Protein AF-A0A6J4X6I5-F1 (afdb_monomer_lite)

Structure (mmCIF, N/CA/C/O backbone):
data_AF-A0A6J4X6I5-F1
#
_entry.id   AF-A0A6J4X6I5-F1
#
loop_
_atom_site.group_PDB
_atom_site.id
_atom_site.type_symbol
_atom_site.label_atom_id
_atom_site.label_alt_id
_atom_site.label_comp_id
_atom_site.label_asym_id
_atom_site.label_entity_id
_atom_site.label_seq_id
_atom_site.pdbx_PDB_ins_code
_atom_site.Cartn_x
_atom_site.Cartn_y
_atom_site.Cartn_z
_atom_site.occupancy
_atom_site.B_iso_or_equiv
_atom_site.auth_seq_id
_atom_site.auth_comp_id
_atom_site.auth_asym_id
_atom_site.auth_atom_id
_atom_site.pdbx_PDB_model_num
ATOM 1 N N . MET A 1 1 ? -20.364 14.196 23.540 1.00 65.25 1 MET A N 1
ATOM 2 C CA . MET A 1 1 ? -20.127 13.244 22.435 1.00 65.25 1 MET A CA 1
ATOM 3 C C . MET A 1 1 ? -19.494 12.019 23.053 1.00 65.25 1 MET A C 1
ATOM 5 O O . MET A 1 1 ? -18.552 12.186 23.815 1.00 65.25 1 MET A O 1
ATOM 9 N N . GLU A 1 2 ? -20.043 10.832 22.818 1.00 83.69 2 GLU A N 1
ATOM 10 C CA . GLU A 1 2 ? -19.439 9.597 23.324 1.00 83.69 2 GLU A CA 1
ATOM 11 C C . GLU A 1 2 ? -18.144 9.314 22.558 1.00 83.69 2 GLU A C 1
ATOM 13 O O . GLU A 1 2 ? -18.123 9.329 21.324 1.00 83.69 2 GLU A O 1
ATOM 18 N N . GLN A 1 3 ? -17.055 9.108 23.296 1.00 90.00 3 GLN A N 1
ATOM 19 C CA . GLN A 1 3 ? -15.775 8.722 22.715 1.00 90.00 3 GLN A CA 1
ATOM 20 C C . GLN A 1 3 ? -15.810 7.242 22.346 1.00 90.00 3 GLN A C 1
ATOM 22 O O . GLN A 1 3 ? -16.325 6.416 23.098 1.00 90.00 3 GLN A O 1
ATOM 27 N N . ILE A 1 4 ? -15.224 6.904 21.200 1.00 92.00 4 ILE A N 1
ATOM 28 C CA . ILE A 1 4 ? -15.136 5.523 20.720 1.00 92.00 4 ILE A CA 1
ATOM 29 C C . ILE A 1 4 ? -13.682 5.057 20.654 1.00 92.00 4 ILE A C 1
ATOM 31 O O . ILE A 1 4 ? -12.761 5.857 20.490 1.00 92.00 4 ILE A O 1
ATOM 35 N N . LEU A 1 5 ? -13.469 3.746 20.760 1.00 94.56 5 LEU A N 1
ATOM 36 C CA . LEU A 1 5 ? -12.141 3.137 20.714 1.00 94.56 5 LEU A CA 1
ATOM 37 C C . LEU A 1 5 ? -11.634 2.997 19.271 1.00 94.56 5 LEU A C 1
ATOM 39 O O . LEU A 1 5 ? -12.336 2.509 18.383 1.00 94.56 5 LEU A O 1
ATOM 43 N N . CYS A 1 6 ? -10.379 3.365 19.025 1.00 93.56 6 CYS A N 1
ATOM 44 C CA . CYS A 1 6 ? -9.716 3.094 17.755 1.00 93.56 6 CYS A CA 1
ATOM 45 C C . CYS A 1 6 ? -9.276 1.627 17.665 1.00 93.56 6 CYS A C 1
ATOM 47 O O . CYS A 1 6 ? -8.417 1.190 18.426 1.00 93.56 6 CYS A O 1
ATOM 49 N N . PHE A 1 7 ? -9.739 0.897 16.647 1.00 91.94 7 PHE A N 1
ATOM 50 C CA . PHE A 1 7 ? -9.352 -0.506 16.426 1.00 91.94 7 PHE A CA 1
ATOM 51 C C . PHE A 1 7 ? -7.860 -0.719 16.111 1.00 91.94 7 PHE A C 1
ATOM 53 O O . PHE A 1 7 ? -7.389 -1.853 16.127 1.00 91.94 7 PHE A O 1
ATOM 60 N N . TYR A 1 8 ? -7.121 0.343 15.776 1.00 89.31 8 TYR A N 1
ATOM 61 C CA . TYR A 1 8 ? -5.736 0.248 15.304 1.00 89.31 8 TYR A CA 1
ATOM 62 C C . TYR A 1 8 ? -4.705 0.642 16.357 1.00 89.31 8 TYR A C 1
ATOM 64 O O . TYR A 1 8 ? -3.659 0.007 16.432 1.00 89.31 8 TYR A O 1
ATOM 72 N N . CYS A 1 9 ? -4.970 1.689 17.141 1.00 91.50 9 CYS A N 1
ATOM 73 C CA . CYS A 1 9 ? -4.063 2.130 18.204 1.00 91.50 9 CYS A CA 1
ATOM 74 C C . CYS A 1 9 ? -4.608 1.903 19.614 1.00 91.50 9 CYS A C 1
ATOM 76 O O . CYS A 1 9 ? -3.844 2.041 20.556 1.00 91.50 9 CYS A O 1
ATOM 78 N N . GLY A 1 10 ? -5.892 1.570 19.770 1.00 91.88 10 GLY A N 1
ATOM 79 C CA . GLY A 1 10 ? -6.515 1.398 21.083 1.00 91.88 10 GLY A CA 1
ATOM 80 C C . GLY A 1 10 ? -6.814 2.704 21.822 1.00 91.88 10 GLY A C 1
ATOM 81 O O . GLY A 1 10 ? -7.321 2.655 22.931 1.00 91.88 10 GLY A O 1
ATOM 82 N N . ASP A 1 11 ? -6.545 3.868 21.230 1.00 93.12 11 ASP A N 1
ATOM 83 C CA . ASP A 1 11 ? -6.878 5.146 21.864 1.00 93.12 11 ASP A CA 1
ATOM 84 C C . ASP A 1 11 ? -8.361 5.485 21.690 1.00 93.12 11 ASP A C 1
ATOM 86 O O . ASP A 1 11 ? -8.955 5.200 20.641 1.00 93.12 11 ASP A O 1
ATOM 90 N N . LEU A 1 12 ? -8.929 6.168 22.682 1.00 94.69 12 LEU A N 1
ATOM 91 C CA . LEU A 1 12 ? -10.237 6.805 22.571 1.00 94.69 12 LEU A CA 1
ATOM 92 C C . LEU A 1 12 ? -10.163 8.033 21.652 1.00 94.69 12 LEU A C 1
ATOM 94 O O . LEU A 1 12 ? -9.160 8.751 21.622 1.00 94.69 12 LEU A O 1
ATOM 98 N N . PHE A 1 13 ? -11.214 8.267 20.869 1.00 93.81 13 PHE A N 1
ATOM 99 C CA . PHE A 1 13 ? -11.331 9.454 20.026 1.00 93.81 13 PHE A CA 1
ATOM 100 C C . PHE A 1 13 ? -12.783 9.894 19.839 1.00 93.81 13 PHE A C 1
ATOM 102 O O . PHE A 1 13 ? -13.704 9.078 19.877 1.00 93.81 13 PHE A O 1
ATOM 109 N N . ASP A 1 14 ? -12.969 11.186 19.563 1.00 93.00 14 ASP A N 1
ATOM 110 C CA . ASP A 1 14 ? -14.277 11.755 19.241 1.00 93.00 14 ASP A CA 1
ATOM 111 C C . ASP A 1 14 ? -14.673 11.438 17.787 1.00 93.00 14 ASP A C 1
ATOM 113 O O . ASP A 1 14 ? -13.999 11.891 16.843 1.00 93.00 14 ASP A O 1
ATOM 117 N N . PRO A 1 15 ? -15.757 10.675 17.556 1.00 90.81 15 PRO A N 1
ATOM 118 C CA . PRO A 1 15 ? -16.208 10.370 16.209 1.00 90.81 15 PRO A CA 1
ATOM 119 C C . PRO A 1 15 ? -16.842 11.600 15.548 1.00 90.81 15 PRO A C 1
ATOM 121 O O . PRO A 1 15 ? -17.660 12.305 16.130 1.00 90.81 15 PRO A O 1
ATOM 124 N N . SER A 1 16 ? -16.517 11.840 14.272 1.00 88.44 16 SER A N 1
ATOM 125 C CA . SER A 1 16 ? -17.258 12.819 13.457 1.00 88.44 16 SER A CA 1
ATOM 126 C C . SER A 1 16 ? -18.747 12.438 13.307 1.00 88.44 16 SER A C 1
ATOM 128 O O . SER A 1 16 ? -19.027 11.341 12.815 1.00 88.44 16 SER A O 1
ATOM 130 N N . PRO A 1 17 ? -19.698 13.356 13.577 1.00 87.00 17 PRO A N 1
ATOM 131 C CA . PRO A 1 17 ? -21.133 13.111 13.383 1.00 87.00 17 PRO A CA 1
ATOM 132 C C . PRO A 1 17 ? -21.524 12.750 11.941 1.00 87.00 17 PRO A C 1
ATOM 134 O O . PRO A 1 17 ? -22.533 12.088 11.711 1.00 87.00 17 PRO A O 1
ATOM 137 N N . ARG A 1 18 ? -20.713 13.158 10.953 1.00 88.50 18 ARG A N 1
ATOM 138 C CA . ARG A 1 18 ? -20.958 12.896 9.524 1.00 88.50 18 ARG A CA 1
ATOM 139 C C . ARG A 1 18 ? -20.662 11.452 9.114 1.00 88.50 18 ARG A C 1
ATOM 141 O O . ARG A 1 18 ? -21.131 11.005 8.073 1.00 88.50 18 ARG A O 1
ATOM 148 N N . HIS A 1 19 ? -19.881 10.718 9.904 1.00 84.19 19 HIS A N 1
ATOM 149 C CA . HIS A 1 19 ? -19.421 9.375 9.552 1.00 84.19 19 HIS A CA 1
ATOM 150 C C . HIS A 1 19 ? -19.692 8.403 10.701 1.00 84.19 19 HIS A C 1
ATOM 152 O O . HIS A 1 19 ? -18.802 8.091 11.488 1.00 84.19 19 HIS A O 1
ATOM 158 N N . LYS A 1 20 ? -20.926 7.899 10.778 1.00 82.69 20 LYS A N 1
ATOM 159 C CA . LYS A 1 20 ? -21.416 7.089 11.909 1.00 82.69 20 LYS A CA 1
ATOM 160 C C . LYS A 1 20 ? -20.616 5.796 12.166 1.00 82.69 20 LYS A C 1
ATOM 162 O O . LYS A 1 20 ? -20.526 5.362 13.302 1.00 82.69 20 LYS A O 1
ATOM 167 N N . ASN A 1 21 ? -19.951 5.241 11.147 1.00 85.75 21 ASN A N 1
ATOM 168 C CA . ASN A 1 21 ? -19.227 3.960 11.227 1.00 85.75 21 ASN A CA 1
ATOM 169 C C . ASN A 1 21 ? -17.693 4.137 11.285 1.00 85.75 21 ASN A C 1
ATOM 171 O O . ASN A 1 21 ? -16.936 3.469 10.572 1.00 85.75 21 ASN A O 1
ATOM 175 N N . GLN A 1 22 ? -17.203 5.098 12.074 1.00 89.19 22 GLN A N 1
ATOM 176 C CA . GLN A 1 22 ? -15.762 5.308 12.249 1.00 89.19 22 GLN A CA 1
ATOM 177 C C . GLN A 1 22 ? -15.137 4.207 13.110 1.00 89.19 22 GLN A C 1
ATOM 179 O O . GLN A 1 22 ? -15.544 3.978 14.236 1.00 89.19 22 GLN A O 1
ATOM 184 N N . THR A 1 23 ? -14.095 3.562 12.586 1.00 90.56 23 THR A N 1
ATOM 185 C CA . THR A 1 23 ? -13.345 2.491 13.271 1.00 90.56 23 THR A CA 1
ATOM 186 C C . THR A 1 23 ? -11.884 2.856 13.548 1.00 90.56 23 THR A C 1
ATOM 188 O O . THR A 1 23 ? -11.156 2.114 14.203 1.00 90.56 23 THR A O 1
ATOM 191 N N . ALA A 1 24 ? -11.422 3.994 13.029 1.00 92.31 24 ALA A N 1
ATOM 192 C CA . ALA A 1 24 ? -10.048 4.458 13.161 1.00 92.31 24 ALA A CA 1
ATOM 193 C C . ALA A 1 24 ? -10.033 5.939 13.527 1.00 92.31 24 ALA A C 1
ATOM 195 O O . ALA A 1 24 ? -10.728 6.733 12.889 1.00 92.31 24 ALA A O 1
ATOM 196 N N . CYS A 1 25 ? -9.185 6.308 14.484 1.00 92.75 25 CYS A N 1
ATOM 197 C CA . CYS A 1 25 ? -8.928 7.701 14.823 1.00 92.75 25 CYS A CA 1
ATOM 198 C C . CYS A 1 25 ? -8.199 8.427 13.677 1.00 92.75 25 CYS A C 1
ATOM 200 O O . CYS A 1 25 ? -7.682 7.811 12.741 1.00 92.75 25 CYS A O 1
ATOM 202 N N . LYS A 1 26 ? -8.100 9.757 13.753 1.00 91.81 26 LYS A N 1
ATOM 203 C CA . LYS A 1 26 ? -7.505 10.603 12.698 1.00 91.81 26 LYS A CA 1
ATOM 204 C C . LYS A 1 26 ? -5.985 10.430 12.521 1.00 91.81 26 LYS A C 1
ATOM 206 O O . LYS A 1 26 ? -5.422 10.992 11.585 1.00 91.81 26 LYS A O 1
ATOM 211 N N . LYS A 1 27 ? -5.308 9.652 13.379 1.00 92.44 27 LYS A N 1
ATOM 212 C CA . LYS A 1 27 ? -3.862 9.397 13.271 1.00 92.44 27 LYS A CA 1
ATOM 213 C C . LYS A 1 27 ? -3.534 8.759 11.917 1.00 92.44 27 LYS A C 1
ATOM 215 O O . LYS A 1 27 ? -4.147 7.770 11.511 1.00 92.44 27 LYS A O 1
ATOM 220 N N . LEU A 1 28 ? -2.514 9.289 11.239 1.00 90.88 28 LEU A N 1
ATOM 221 C CA . LEU A 1 28 ? -2.121 8.850 9.894 1.00 90.88 28 LEU A CA 1
ATOM 222 C C . LEU A 1 28 ? -1.773 7.354 9.837 1.00 90.88 28 LEU A C 1
ATOM 224 O O . LEU A 1 28 ? -2.104 6.680 8.863 1.00 90.88 28 LEU A O 1
ATOM 228 N N . SER A 1 29 ? -1.138 6.821 10.883 1.00 89.19 29 SER A N 1
ATOM 229 C CA . SER A 1 29 ? -0.842 5.390 11.010 1.00 89.19 29 SER A CA 1
ATOM 230 C C . SER A 1 29 ? -2.115 4.537 11.005 1.00 89.19 29 SER A C 1
ATOM 232 O O . SER A 1 29 ? -2.192 3.568 10.253 1.00 89.19 29 SER A O 1
ATOM 234 N N . CYS A 1 30 ? -3.136 4.938 11.764 1.00 90.25 30 CYS A N 1
ATOM 235 C CA . CYS A 1 30 ? -4.411 4.228 11.885 1.00 90.25 30 CYS A CA 1
ATOM 236 C C . CYS A 1 30 ? -5.231 4.305 10.594 1.00 90.25 30 CYS A C 1
ATOM 238 O O . CYS A 1 30 ? -5.797 3.309 10.153 1.00 90.25 30 CYS A O 1
ATOM 240 N N . GLN A 1 31 ? -5.237 5.459 9.925 1.00 89.81 31 GLN A N 1
ATOM 241 C CA . GLN A 1 31 ? -5.910 5.605 8.630 1.00 89.81 31 GLN A CA 1
ATOM 242 C C . GLN A 1 31 ? -5.224 4.786 7.528 1.00 89.81 31 GLN A C 1
ATOM 244 O O . GLN A 1 31 ? -5.893 4.117 6.738 1.00 89.81 31 GLN A O 1
ATOM 249 N N . ARG A 1 32 ? -3.883 4.763 7.498 1.00 87.75 32 ARG A N 1
ATOM 250 C CA . ARG A 1 32 ? -3.117 3.889 6.591 1.00 87.75 32 ARG A CA 1
ATOM 251 C C . ARG A 1 32 ? -3.407 2.416 6.858 1.00 87.75 32 ARG A C 1
ATOM 253 O O . ARG A 1 32 ? -3.620 1.662 5.913 1.00 87.75 32 ARG A O 1
ATOM 260 N N . ALA A 1 33 ? -3.460 2.030 8.129 1.00 87.38 33 ALA A N 1
ATOM 261 C CA . ALA A 1 33 ? -3.793 0.679 8.550 1.00 87.38 33 ALA A CA 1
ATOM 262 C C . ALA A 1 33 ? -5.200 0.266 8.098 1.00 87.38 33 ALA A C 1
ATOM 264 O O . ALA A 1 33 ? -5.367 -0.802 7.508 1.00 87.38 33 ALA A O 1
ATOM 265 N N . LYS A 1 34 ? -6.184 1.154 8.282 1.00 89.94 34 LYS A N 1
ATOM 266 C CA . LYS A 1 34 ? -7.562 0.958 7.824 1.00 89.94 34 LYS A CA 1
ATOM 267 C C . LYS A 1 34 ? -7.656 0.769 6.319 1.00 89.94 34 LYS A C 1
ATOM 269 O O . LYS A 1 34 ? -8.303 -0.171 5.858 1.00 89.94 34 LYS A O 1
ATOM 274 N N . LYS A 1 35 ? -6.990 1.632 5.549 1.00 87.06 35 LYS A N 1
ATOM 275 C CA . LYS A 1 35 ? -6.965 1.531 4.085 1.00 87.06 35 LYS A CA 1
ATOM 276 C C . LYS A 1 35 ? -6.302 0.232 3.617 1.00 87.06 35 LYS A C 1
ATOM 278 O O . LYS A 1 35 ? -6.819 -0.416 2.715 1.00 87.06 35 LYS A O 1
ATOM 283 N N . ALA A 1 36 ? -5.202 -0.175 4.253 1.00 85.06 36 ALA A N 1
ATOM 284 C CA . ALA A 1 36 ? -4.522 -1.430 3.934 1.00 85.06 36 ALA A CA 1
ATOM 285 C C . ALA A 1 36 ? -5.393 -2.659 4.254 1.00 85.06 36 ALA A C 1
ATOM 287 O O . ALA A 1 36 ? -5.460 -3.586 3.451 1.00 85.06 36 ALA A O 1
ATOM 288 N N . ALA A 1 37 ? -6.090 -2.659 5.396 1.00 86.69 37 ALA A N 1
ATOM 289 C CA . ALA A 1 37 ? -7.000 -3.739 5.776 1.00 86.69 37 ALA A CA 1
ATOM 290 C C . ALA A 1 37 ? -8.162 -3.888 4.788 1.00 86.69 37 ALA A C 1
ATOM 292 O O . ALA A 1 37 ? -8.439 -4.995 4.332 1.00 86.69 37 ALA A O 1
ATOM 293 N N . TRP A 1 38 ? -8.779 -2.771 4.403 1.00 90.25 38 TRP A N 1
ATOM 294 C CA . TRP A 1 38 ? -9.816 -2.757 3.374 1.00 90.25 38 TRP A CA 1
ATOM 295 C C . TRP A 1 38 ? -9.333 -3.307 2.041 1.00 90.25 38 TRP A C 1
ATOM 297 O O . TRP A 1 38 ? -9.990 -4.148 1.438 1.00 90.25 38 TRP A O 1
ATOM 307 N N . GLN A 1 39 ? -8.172 -2.836 1.587 1.00 85.75 39 GLN A N 1
ATOM 308 C CA . GLN A 1 39 ? -7.643 -3.226 0.293 1.00 85.75 39 GLN A CA 1
ATOM 309 C C . GLN A 1 39 ? -7.355 -4.728 0.245 1.00 85.75 39 GLN A C 1
ATOM 311 O O . GLN A 1 39 ? -7.739 -5.372 -0.725 1.00 85.75 39 GLN A O 1
ATOM 316 N N . ARG A 1 40 ? -6.776 -5.299 1.312 1.00 84.69 40 ARG A N 1
ATOM 317 C CA . ARG A 1 40 ? -6.607 -6.756 1.441 1.00 84.69 40 ARG A CA 1
ATOM 318 C C . ARG A 1 40 ? -7.929 -7.503 1.399 1.00 84.69 40 ARG A C 1
ATOM 320 O O . ARG A 1 40 ? -8.031 -8.536 0.748 1.00 84.69 40 ARG A O 1
ATOM 327 N N . HIS A 1 41 ? -8.935 -6.996 2.112 1.00 86.94 41 HIS A N 1
ATOM 328 C CA . HIS A 1 41 ? -10.259 -7.599 2.100 1.00 86.94 41 HIS A CA 1
ATOM 329 C C . HIS A 1 41 ? -10.817 -7.624 0.676 1.00 86.94 41 HIS A C 1
ATOM 331 O O . HIS A 1 41 ? -11.147 -8.697 0.189 1.00 86.94 41 HIS A O 1
ATOM 337 N N . LYS A 1 42 ? -10.818 -6.483 -0.025 1.00 87.31 42 LYS A N 1
ATOM 338 C CA . LYS A 1 42 ? -11.315 -6.399 -1.404 1.00 87.31 42 LYS A CA 1
ATOM 339 C C . LYS A 1 42 ? -10.516 -7.265 -2.370 1.00 87.31 42 LYS A C 1
ATOM 341 O O . LYS A 1 42 ? -11.117 -7.927 -3.197 1.00 87.31 42 LYS A O 1
ATOM 346 N N . LEU A 1 43 ? -9.192 -7.334 -2.251 1.00 85.62 43 LEU A N 1
ATOM 347 C CA . LEU A 1 43 ? -8.396 -8.220 -3.106 1.00 85.62 43 LEU A CA 1
ATOM 348 C C . LEU A 1 43 ? -8.695 -9.704 -2.874 1.00 85.62 43 LEU A C 1
ATOM 350 O O . LEU A 1 43 ? -8.603 -10.489 -3.814 1.00 85.62 43 LEU A O 1
ATOM 354 N N . LYS A 1 44 ? -9.085 -10.083 -1.652 1.00 86.19 44 LYS A N 1
ATOM 355 C CA . LYS A 1 44 ? -9.474 -11.456 -1.317 1.00 86.19 44 LYS A CA 1
ATOM 356 C C . LYS A 1 44 ? -10.909 -11.794 -1.732 1.00 86.19 44 LYS A C 1
ATOM 358 O O . LYS A 1 44 ? -11.154 -12.924 -2.138 1.00 86.19 44 LYS A O 1
ATOM 363 N N . THR A 1 45 ? -11.851 -10.868 -1.569 1.00 89.00 45 THR A N 1
ATOM 364 C CA . THR A 1 45 ? -13.290 -11.148 -1.724 1.00 89.00 45 THR A CA 1
ATOM 365 C C . THR A 1 45 ? -13.868 -10.721 -3.066 1.00 89.00 45 THR A C 1
ATOM 367 O O . THR A 1 45 ? -14.903 -11.243 -3.466 1.00 89.00 45 THR A O 1
ATOM 370 N N . ASP A 1 46 ? -13.213 -9.803 -3.775 1.00 93.00 46 ASP A N 1
ATOM 371 C CA . ASP A 1 46 ? -13.705 -9.210 -5.015 1.00 93.00 46 ASP A CA 1
ATOM 372 C C . ASP A 1 46 ? -12.752 -9.547 -6.182 1.00 93.00 46 ASP A C 1
ATOM 374 O O . ASP A 1 46 ? -11.746 -8.857 -6.403 1.00 93.00 46 ASP A O 1
ATOM 378 N N . PRO A 1 47 ? -13.032 -10.627 -6.941 1.00 92.00 47 PRO A N 1
ATOM 379 C CA . PRO A 1 47 ? -12.160 -11.066 -8.029 1.00 92.00 47 PRO A CA 1
ATOM 380 C C . PRO A 1 47 ? -12.099 -10.055 -9.183 1.00 92.00 47 PRO A C 1
ATOM 382 O O . PRO A 1 47 ? -11.069 -9.956 -9.853 1.00 92.00 47 PRO A O 1
ATOM 385 N N . ILE A 1 48 ? -13.160 -9.266 -9.392 1.00 95.62 48 ILE A N 1
ATOM 386 C CA . ILE A 1 48 ? -13.196 -8.212 -10.415 1.00 95.62 48 ILE A CA 1
ATOM 387 C C . ILE A 1 48 ? -12.239 -7.086 -10.016 1.00 95.62 48 ILE A C 1
ATOM 389 O O . ILE A 1 48 ? -11.418 -6.649 -10.826 1.00 95.62 48 ILE A O 1
ATOM 393 N N . TYR A 1 49 ? -12.282 -6.652 -8.754 1.00 90.31 49 TYR A N 1
ATOM 394 C CA . TYR A 1 49 ? -11.347 -5.660 -8.226 1.00 90.31 49 TYR A CA 1
ATOM 395 C C . TYR A 1 49 ? -9.888 -6.123 -8.356 1.00 90.31 49 TYR A C 1
ATOM 397 O O . TYR A 1 49 ? -9.033 -5.358 -8.815 1.00 90.31 49 TYR A O 1
ATOM 405 N N . ALA A 1 50 ? -9.602 -7.383 -8.016 1.00 87.88 50 ALA A N 1
ATOM 406 C CA . ALA A 1 50 ? -8.268 -7.961 -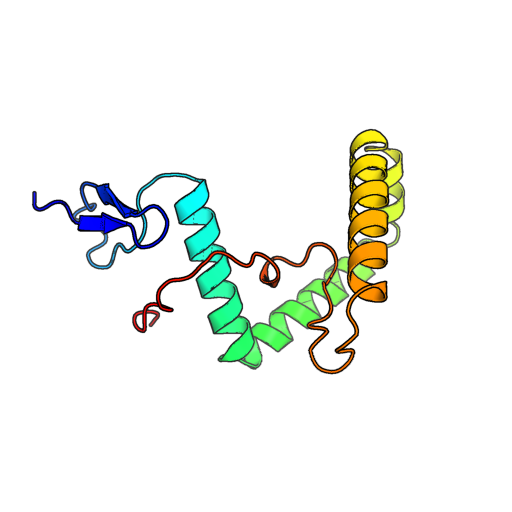8.155 1.00 87.88 50 ALA A CA 1
ATOM 407 C C . ALA A 1 50 ? -7.787 -8.001 -9.617 1.00 87.88 50 ALA A C 1
ATOM 409 O O . ALA A 1 50 ? -6.654 -7.597 -9.910 1.00 87.88 50 ALA A O 1
ATOM 410 N N . ALA A 1 51 ? -8.645 -8.428 -10.548 1.00 92.38 51 ALA A N 1
ATOM 411 C CA . ALA A 1 51 ? -8.329 -8.453 -11.975 1.00 92.38 51 ALA A CA 1
ATOM 412 C C . ALA A 1 51 ? -8.056 -7.042 -12.525 1.00 92.38 51 ALA A C 1
ATOM 414 O O . ALA A 1 51 ? -7.046 -6.830 -13.201 1.00 92.38 51 ALA A O 1
ATOM 415 N N . ASN A 1 52 ? -8.889 -6.063 -12.161 1.00 93.94 52 ASN A N 1
ATOM 416 C CA . ASN A 1 52 ? -8.734 -4.665 -12.569 1.00 93.94 52 ASN A CA 1
ATOM 417 C C . ASN A 1 52 ? -7.453 -4.030 -12.023 1.00 93.94 52 ASN A C 1
ATOM 419 O O . ASN A 1 52 ? -6.782 -3.264 -12.720 1.00 93.94 52 ASN A O 1
ATOM 423 N N . GLN A 1 53 ? -7.069 -4.355 -10.786 1.00 89.94 53 GLN A N 1
ATOM 424 C CA . GLN A 1 53 ? -5.809 -3.877 -10.226 1.00 89.94 53 GLN A CA 1
ATOM 425 C C . GLN A 1 53 ? -4.609 -4.453 -10.992 1.00 89.94 53 GLN A C 1
ATOM 427 O O . GLN A 1 53 ? -3.665 -3.721 -11.308 1.00 89.94 53 GLN A O 1
ATOM 432 N N . LYS A 1 54 ? -4.650 -5.748 -11.328 1.00 89.75 54 LYS A N 1
ATOM 433 C CA . LYS A 1 54 ? -3.596 -6.419 -12.097 1.00 89.75 54 LYS A CA 1
ATOM 434 C C . LYS A 1 54 ? -3.469 -5.847 -13.511 1.00 89.75 54 LYS A C 1
ATOM 436 O O . LYS A 1 54 ? -2.352 -5.547 -13.933 1.00 89.75 54 LYS A O 1
ATOM 441 N N . SER A 1 55 ? -4.582 -5.665 -14.222 1.00 94.50 55 SER A N 1
ATOM 442 C CA . SER A 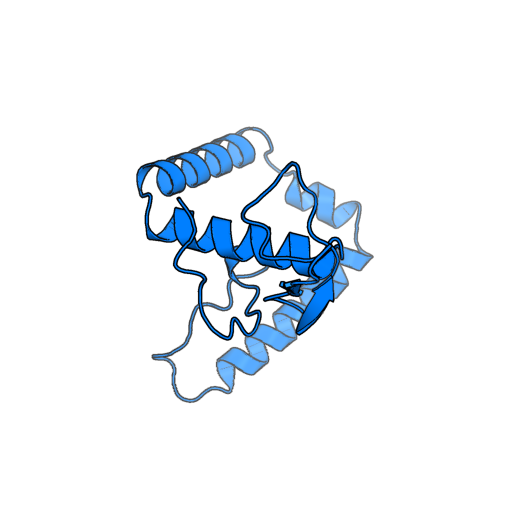1 55 ? -4.581 -5.113 -15.584 1.00 94.50 55 SER A CA 1
ATOM 443 C C . SER A 1 55 ? -4.060 -3.674 -15.601 1.00 94.50 55 SER A C 1
ATOM 445 O O . SER A 1 55 ? -3.184 -3.345 -16.400 1.00 94.50 55 SER A O 1
ATOM 447 N N . SER A 1 56 ? -4.492 -2.850 -14.644 1.00 91.38 56 SER A N 1
ATOM 448 C CA . SER A 1 56 ? -4.018 -1.471 -14.479 1.00 91.38 56 SER A CA 1
ATOM 449 C C . SER A 1 56 ? -2.512 -1.418 -14.202 1.00 91.38 56 SER A C 1
ATOM 451 O O . SER A 1 56 ? -1.790 -0.615 -14.793 1.00 91.38 56 SER A O 1
ATOM 453 N N . GLN A 1 57 ? -2.001 -2.315 -13.348 1.00 89.25 57 GLN A N 1
ATOM 454 C CA . GLN A 1 57 ? -0.564 -2.422 -13.090 1.00 89.25 57 GLN A CA 1
ATOM 455 C C . GLN A 1 57 ? 0.215 -2.815 -14.355 1.00 89.25 57 GLN A C 1
ATOM 457 O O . GLN A 1 57 ? 1.270 -2.240 -14.627 1.00 89.25 57 GLN A O 1
ATOM 462 N N . GLN A 1 58 ? -0.289 -3.772 -15.137 1.00 92.12 58 GLN A N 1
ATOM 463 C CA . GLN A 1 58 ? 0.341 -4.200 -16.389 1.00 92.12 58 GLN A CA 1
ATOM 464 C C . GLN A 1 58 ? 0.367 -3.079 -17.432 1.00 92.12 58 GLN A C 1
ATOM 466 O O . GLN A 1 58 ? 1.414 -2.830 -18.032 1.00 92.12 58 GLN A O 1
ATOM 471 N N . GLN A 1 59 ? -0.750 -2.370 -17.609 1.00 95.88 59 GLN A N 1
ATOM 472 C CA . GLN A 1 59 ? -0.837 -1.216 -18.505 1.00 95.88 59 GLN A CA 1
ATOM 473 C C . GLN A 1 59 ? 0.156 -0.129 -18.095 1.00 95.88 59 GLN A C 1
ATOM 475 O O . GLN A 1 59 ? 0.896 0.378 -18.937 1.00 95.88 59 GLN A O 1
ATOM 480 N N . TRP A 1 60 ? 0.248 0.168 -16.797 1.00 94.19 60 TRP A N 1
ATOM 481 C CA . TRP A 1 60 ? 1.198 1.153 -16.298 1.00 94.19 60 TRP A CA 1
ATOM 482 C C . TRP A 1 60 ? 2.651 0.736 -16.550 1.00 94.19 60 TRP A C 1
ATOM 484 O O . TRP A 1 60 ? 3.438 1.556 -17.014 1.00 94.19 60 TRP A O 1
ATOM 494 N N . ILE A 1 61 ? 3.012 -0.532 -16.312 1.00 93.00 61 ILE A N 1
ATOM 495 C CA . ILE A 1 61 ? 4.365 -1.046 -16.589 1.00 93.00 61 ILE A CA 1
ATOM 496 C C . ILE A 1 61 ? 4.692 -0.944 -18.082 1.00 93.00 61 ILE A C 1
ATOM 498 O O . ILE A 1 61 ? 5.792 -0.515 -18.427 1.00 93.00 61 ILE A O 1
ATOM 502 N N . LYS A 1 62 ? 3.741 -1.300 -18.957 1.00 94.25 62 LYS A N 1
ATOM 503 C CA . LYS A 1 62 ? 3.903 -1.204 -20.414 1.00 94.25 62 LYS A CA 1
ATOM 504 C C . LYS A 1 62 ? 4.115 0.245 -20.856 1.00 94.25 62 LYS A C 1
ATOM 506 O O . LYS A 1 62 ? 5.010 0.507 -21.650 1.00 94.25 62 LYS A O 1
ATOM 511 N N . ALA A 1 63 ? 3.331 1.176 -20.314 1.00 95.31 63 ALA A N 1
ATOM 512 C CA . ALA A 1 63 ? 3.430 2.599 -20.631 1.00 95.31 63 ALA A CA 1
ATOM 513 C C . ALA A 1 63 ? 4.683 3.270 -20.038 1.00 95.31 63 ALA A C 1
ATOM 515 O O . ALA A 1 63 ? 5.165 4.258 -20.578 1.00 95.31 63 ALA A O 1
ATOM 516 N N . ASN A 1 64 ? 5.230 2.738 -18.940 1.00 93.62 64 ASN A N 1
ATOM 517 C CA . ASN A 1 64 ? 6.338 3.341 -18.194 1.00 93.62 64 ASN A CA 1
ATOM 518 C C . ASN A 1 64 ? 7.583 2.441 -18.196 1.00 93.62 64 ASN A C 1
ATOM 52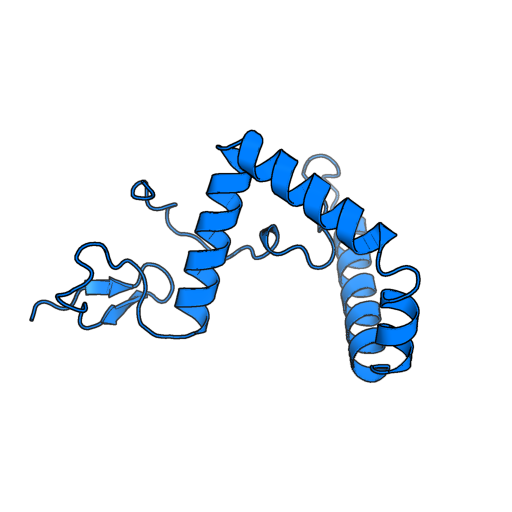0 O O . ASN A 1 64 ? 8.207 2.190 -17.154 1.00 93.62 64 ASN A O 1
ATOM 524 N N . ALA A 1 65 ? 7.959 1.942 -19.375 1.00 94.31 65 ALA A N 1
ATOM 525 C CA . ALA A 1 65 ? 9.145 1.112 -19.538 1.00 94.31 65 ALA A CA 1
ATOM 526 C C . ALA A 1 65 ? 10.403 1.821 -18.998 1.00 94.31 65 ALA A C 1
ATOM 528 O O . ALA A 1 65 ? 10.667 2.991 -19.263 1.00 94.31 65 ALA A O 1
ATOM 529 N N . GLY A 1 66 ? 11.191 1.113 -18.188 1.00 92.75 66 GLY A N 1
ATOM 530 C CA . GLY A 1 66 ? 12.423 1.658 -17.608 1.00 92.75 66 GLY A CA 1
ATOM 531 C C . GLY A 1 66 ? 12.237 2.617 -16.424 1.00 92.75 66 GLY A C 1
ATOM 532 O O . GLY A 1 66 ? 13.241 2.968 -15.794 1.00 92.75 66 GLY A O 1
ATOM 533 N N . TYR A 1 67 ? 11.001 2.965 -16.037 1.00 93.38 67 TYR A N 1
ATOM 534 C CA . TYR A 1 67 ? 10.724 3.865 -14.909 1.00 93.38 67 TYR A CA 1
ATOM 535 C C . TYR A 1 67 ? 11.489 3.472 -13.643 1.00 93.38 67 TYR A C 1
ATOM 537 O O . TYR A 1 67 ? 12.196 4.287 -13.058 1.00 93.38 67 TYR A O 1
ATOM 545 N N . TRP A 1 68 ? 11.433 2.198 -13.240 1.00 89.06 68 TRP A N 1
ATOM 546 C CA . TRP A 1 68 ? 12.092 1.744 -12.013 1.00 89.06 68 TRP A CA 1
ATOM 547 C C . TRP A 1 68 ? 13.618 1.862 -12.059 1.00 89.06 68 TRP A C 1
ATOM 549 O O . TRP A 1 68 ? 14.246 2.106 -11.027 1.00 89.06 68 TRP A O 1
ATOM 559 N N . LYS A 1 69 ? 14.227 1.709 -13.244 1.00 93.25 69 LYS A N 1
ATOM 560 C CA . LYS A 1 69 ? 15.673 1.900 -13.433 1.00 93.25 69 LYS A CA 1
ATOM 561 C C . LYS A 1 69 ? 16.030 3.370 -13.216 1.00 93.25 69 LYS A C 1
ATOM 563 O O . LYS A 1 69 ? 16.942 3.666 -12.446 1.00 93.25 69 LYS A O 1
ATOM 568 N N . GLN A 1 70 ? 15.265 4.277 -13.822 1.00 95.19 70 GLN A N 1
ATOM 569 C CA . GLN A 1 70 ? 15.451 5.719 -13.656 1.00 95.19 70 GLN A CA 1
ATOM 570 C C . GLN A 1 70 ? 15.180 6.169 -12.215 1.00 95.19 70 GLN A C 1
ATOM 572 O O . GLN A 1 70 ? 15.975 6.912 -11.644 1.00 95.19 70 GLN A O 1
ATOM 577 N N . TYR A 1 71 ? 14.111 5.670 -11.594 1.00 94.56 71 TYR A N 1
ATOM 578 C CA . TYR A 1 71 ? 13.759 5.956 -10.206 1.00 94.56 71 TYR A CA 1
ATOM 579 C C . TYR A 1 71 ? 14.898 5.597 -9.248 1.00 94.56 71 TYR A C 1
ATOM 581 O O . TYR A 1 71 ? 15.279 6.420 -8.418 1.00 94.56 71 TYR A O 1
ATOM 589 N N . ARG A 1 72 ? 15.484 4.397 -9.391 1.00 95.31 72 ARG A N 1
ATOM 590 C CA . ARG A 1 72 ? 16.624 3.962 -8.569 1.00 95.31 72 ARG A CA 1
ATOM 591 C C . ARG A 1 72 ? 17.873 4.807 -8.806 1.00 95.31 72 ARG A C 1
ATOM 593 O O . ARG A 1 72 ? 18.547 5.127 -7.835 1.00 95.31 72 ARG A O 1
ATOM 600 N N . LYS A 1 73 ? 18.153 5.207 -10.055 1.00 95.38 73 LYS A N 1
ATOM 601 C CA . LYS A 1 73 ? 19.266 6.123 -10.371 1.00 95.38 73 LYS A CA 1
ATOM 602 C C . LYS A 1 73 ? 19.077 7.489 -9.700 1.00 95.38 73 LYS A C 1
ATOM 604 O O . LYS A 1 73 ? 20.033 8.032 -9.166 1.00 95.38 73 LYS A O 1
ATOM 609 N N . LYS A 1 74 ? 17.847 8.017 -9.694 1.00 96.31 74 LYS A N 1
ATOM 610 C CA . LYS A 1 74 ? 17.497 9.300 -9.055 1.00 96.31 74 LYS A CA 1
ATOM 611 C C . LYS A 1 74 ? 17.432 9.228 -7.522 1.00 96.31 74 LYS A C 1
ATOM 613 O O . LYS A 1 74 ? 17.557 10.253 -6.870 1.00 96.31 74 LYS A O 1
ATOM 618 N N . ASN A 1 75 ? 17.212 8.045 -6.942 1.00 94.81 75 ASN A N 1
ATOM 619 C CA . ASN A 1 75 ? 17.043 7.849 -5.496 1.00 94.81 75 ASN A CA 1
ATOM 620 C C . ASN A 1 75 ? 18.013 6.774 -4.955 1.00 94.81 75 ASN A C 1
ATOM 622 O O . ASN A 1 75 ? 17.551 5.740 -4.453 1.00 94.81 75 ASN A O 1
ATOM 626 N N . PRO A 1 76 ? 19.341 6.979 -5.051 1.00 95.12 76 PRO A N 1
ATOM 627 C CA . PRO A 1 76 ? 20.329 5.951 -4.713 1.00 95.12 76 PRO A CA 1
ATOM 628 C C . PRO A 1 76 ? 20.259 5.524 -3.240 1.00 95.12 76 PRO A C 1
ATOM 630 O O . PRO A 1 76 ? 20.296 4.332 -2.947 1.00 95.12 76 PRO A O 1
ATOM 633 N N . GLU A 1 77 ? 20.050 6.470 -2.325 1.00 94.62 77 GLU A N 1
ATOM 634 C CA . GLU A 1 77 ? 19.950 6.219 -0.882 1.00 94.62 77 GLU A CA 1
ATOM 635 C C . GLU A 1 77 ? 18.739 5.329 -0.530 1.00 94.62 77 GLU A C 1
ATOM 637 O O . GLU A 1 77 ? 18.857 4.340 0.198 1.00 94.62 77 GLU A O 1
ATOM 642 N N . LYS A 1 78 ? 17.568 5.600 -1.130 1.00 90.19 78 LYS A N 1
ATOM 643 C CA . LYS A 1 78 ? 16.373 4.749 -0.970 1.00 90.19 78 LYS A CA 1
ATOM 644 C C . LYS A 1 78 ? 16.575 3.366 -1.585 1.00 90.19 78 LYS A C 1
ATOM 64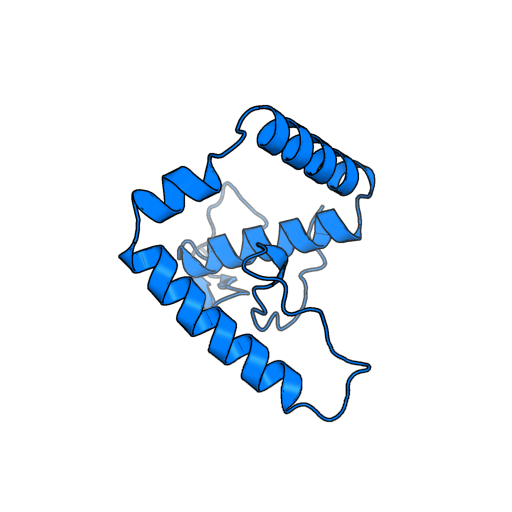6 O O . LYS A 1 78 ? 16.105 2.376 -1.022 1.00 90.19 78 LYS A O 1
ATOM 651 N N . ALA A 1 79 ? 17.235 3.297 -2.742 1.00 91.88 79 ALA A N 1
ATOM 652 C CA . ALA A 1 79 ? 17.533 2.031 -3.400 1.00 91.88 79 ALA A CA 1
ATOM 653 C C . ALA A 1 79 ? 18.454 1.163 -2.531 1.00 91.88 79 ALA A C 1
ATOM 655 O O . ALA A 1 79 ? 18.201 -0.033 -2.399 1.00 91.88 79 ALA A O 1
ATOM 656 N N . GLU A 1 80 ? 19.454 1.767 -1.886 1.00 93.06 80 GLU A N 1
ATOM 657 C CA . GLU A 1 80 ? 20.372 1.063 -0.993 1.00 93.06 80 GLU A CA 1
ATOM 658 C C . GLU A 1 80 ? 19.678 0.558 0.272 1.00 93.06 80 GLU A C 1
ATOM 660 O O . GLU A 1 80 ? 19.713 -0.640 0.558 1.00 93.06 80 GLU A O 1
ATOM 665 N N . ARG A 1 81 ? 18.913 1.415 0.963 1.00 92.31 81 ARG A N 1
ATOM 666 C CA . ARG A 1 81 ? 18.094 0.980 2.110 1.00 92.31 81 ARG A CA 1
ATOM 667 C C . ARG A 1 81 ? 17.176 -0.191 1.761 1.00 92.31 81 ARG A C 1
ATOM 669 O O . ARG A 1 81 ? 17.016 -1.119 2.560 1.00 92.31 81 ARG A O 1
ATOM 676 N N . ASN A 1 82 ? 16.569 -0.164 0.573 1.00 90.19 82 ASN A N 1
ATOM 677 C CA . ASN A 1 82 ? 15.717 -1.254 0.105 1.00 90.19 82 ASN A CA 1
ATOM 678 C C . ASN A 1 82 ? 16.517 -2.548 -0.125 1.00 90.19 82 ASN A C 1
ATOM 680 O O . ASN A 1 82 ? 16.076 -3.602 0.336 1.00 90.19 82 ASN A O 1
ATOM 684 N N . ARG A 1 83 ? 17.701 -2.469 -0.752 1.00 90.31 83 ARG A N 1
ATOM 685 C CA . ARG A 1 83 ? 18.605 -3.616 -0.957 1.00 90.31 83 ARG A CA 1
ATOM 686 C C . ARG A 1 83 ? 19.019 -4.265 0.363 1.00 90.31 83 ARG A C 1
ATOM 688 O O . ARG A 1 83 ? 18.829 -5.470 0.517 1.00 90.31 83 ARG A O 1
ATOM 695 N N . ILE A 1 84 ? 19.481 -3.478 1.336 1.00 92.00 84 ILE A N 1
ATOM 696 C CA . ILE A 1 84 ? 19.863 -3.975 2.671 1.00 92.00 84 ILE A CA 1
ATOM 697 C C . ILE A 1 84 ? 18.665 -4.657 3.350 1.00 92.00 84 ILE A C 1
ATOM 699 O O . ILE A 1 84 ? 18.758 -5.789 3.829 1.00 92.00 84 ILE A O 1
ATOM 703 N N . SER A 1 85 ? 17.494 -4.013 3.320 1.00 86.94 85 SER A N 1
ATOM 704 C CA . SER A 1 85 ? 16.262 -4.570 3.896 1.00 86.94 85 SER A CA 1
ATOM 705 C C . SER A 1 85 ? 15.823 -5.868 3.213 1.00 86.94 85 SER A C 1
ATOM 707 O O . SER A 1 85 ? 15.300 -6.772 3.867 1.00 86.94 85 SER A O 1
ATOM 709 N N . GLN A 1 86 ? 16.013 -5.976 1.897 1.00 84.81 86 GLN A N 1
ATOM 710 C CA . GLN A 1 86 ? 15.745 -7.201 1.149 1.00 84.81 86 GLN A CA 1
ATOM 711 C C . GLN A 1 86 ? 16.714 -8.316 1.542 1.00 84.81 86 GLN A C 1
ATOM 713 O O . GLN A 1 86 ? 16.272 -9.442 1.756 1.00 84.81 86 GLN A O 1
ATOM 718 N N . ALA A 1 87 ? 18.005 -8.013 1.687 1.00 88.31 87 ALA A N 1
ATOM 719 C CA . ALA A 1 87 ? 19.006 -8.985 2.114 1.00 88.31 87 ALA A CA 1
ATOM 720 C C . ALA A 1 87 ? 18.686 -9.549 3.507 1.00 88.31 87 ALA A C 1
ATOM 722 O O . ALA A 1 87 ? 18.712 -10.766 3.700 1.00 88.31 87 ALA A O 1
ATOM 723 N N . MET A 1 88 ? 18.289 -8.689 4.452 1.00 87.50 88 MET A N 1
ATOM 724 C CA . MET A 1 88 ? 17.833 -9.118 5.779 1.00 87.50 88 MET A CA 1
ATOM 725 C C . MET A 1 88 ? 16.598 -10.023 5.703 1.00 87.50 88 MET A C 1
ATOM 727 O O . MET A 1 88 ? 16.561 -11.064 6.359 1.00 87.50 88 MET A O 1
ATOM 731 N N . ARG A 1 89 ? 15.600 -9.672 4.878 1.00 82.62 89 ARG A N 1
ATOM 732 C CA . ARG A 1 89 ? 14.405 -10.509 4.671 1.00 82.62 89 ARG A CA 1
ATOM 733 C C . ARG A 1 89 ? 14.754 -11.869 4.065 1.00 82.62 89 ARG A C 1
ATOM 735 O O . ARG A 1 89 ? 14.313 -12.884 4.589 1.00 82.62 89 ARG A O 1
ATOM 742 N N . ASN A 1 90 ? 15.601 -11.898 3.039 1.00 83.56 90 ASN A N 1
ATOM 743 C CA . ASN A 1 90 ? 16.060 -13.136 2.402 1.00 83.56 90 ASN A CA 1
ATOM 744 C C . ASN A 1 90 ? 16.889 -14.010 3.355 1.00 83.56 90 ASN A C 1
ATOM 746 O O . ASN A 1 90 ? 16.860 -15.233 3.255 1.00 83.56 90 ASN A O 1
ATOM 750 N N . ARG A 1 91 ? 17.651 -13.406 4.277 1.00 85.00 91 ARG A N 1
ATOM 751 C CA . ARG A 1 91 ? 18.357 -14.145 5.333 1.00 85.00 91 ARG A CA 1
ATOM 752 C C . ARG A 1 91 ? 17.363 -14.807 6.285 1.00 85.00 91 ARG A C 1
ATOM 754 O O . ARG A 1 91 ? 17.439 -16.012 6.466 1.00 85.00 91 ARG A O 1
ATOM 761 N N . ARG A 1 92 ? 16.399 -14.045 6.817 1.00 82.81 92 ARG A N 1
ATOM 762 C CA . ARG A 1 92 ? 15.355 -14.572 7.718 1.00 82.81 92 ARG A CA 1
ATOM 763 C C . ARG A 1 92 ? 14.551 -15.704 7.076 1.00 82.81 92 ARG A C 1
ATOM 765 O O . ARG A 1 92 ? 14.318 -16.711 7.725 1.00 82.81 92 ARG A O 1
ATOM 772 N N . ALA A 1 93 ? 14.184 -15.544 5.805 1.00 75.25 93 ALA A N 1
ATOM 773 C CA . ALA A 1 93 ? 13.478 -16.559 5.027 1.00 75.25 93 ALA A CA 1
ATOM 774 C C . ALA A 1 93 ? 14.243 -17.892 4.950 1.00 75.25 93 ALA A C 1
ATOM 776 O O . ALA A 1 93 ? 13.649 -18.945 5.128 1.00 75.25 93 ALA A O 1
ATOM 777 N N . ARG A 1 94 ? 15.563 -17.849 4.725 1.00 80.50 94 ARG A N 1
ATOM 778 C CA . ARG A 1 94 ? 16.407 -19.055 4.635 1.00 80.50 94 ARG A CA 1
ATOM 779 C C . ARG A 1 94 ? 16.625 -19.761 5.973 1.00 80.50 94 ARG A C 1
ATOM 781 O O . ARG A 1 94 ? 16.935 -20.941 5.979 1.00 80.50 94 ARG A O 1
ATOM 788 N N . SER A 1 95 ? 16.499 -19.045 7.087 1.00 74.31 95 SER A N 1
ATOM 789 C CA . SER A 1 95 ? 16.690 -19.594 8.435 1.00 74.31 95 SER A CA 1
ATOM 790 C C . SER A 1 95 ? 15.419 -20.205 9.036 1.00 74.31 95 SER A C 1
ATOM 792 O O . SER A 1 95 ? 15.476 -20.706 10.154 1.00 74.31 95 SER A O 1
ATOM 794 N N . SER A 1 96 ? 14.273 -20.142 8.348 1.00 67.44 96 SER A N 1
ATOM 795 C CA . SER A 1 96 ? 13.030 -20.752 8.827 1.00 67.44 96 SER A CA 1
ATOM 796 C C . SER A 1 96 ? 12.935 -22.208 8.340 1.00 67.44 96 SER A C 1
ATOM 798 O O . SER A 1 96 ? 12.957 -22.423 7.130 1.00 67.44 96 SER A O 1
ATOM 800 N N . PRO A 1 97 ? 12.836 -23.206 9.241 1.00 58.12 97 PRO A N 1
ATOM 801 C CA . PRO A 1 97 ? 12.799 -24.626 8.870 1.00 58.12 97 PRO A CA 1
ATOM 802 C C . PRO A 1 97 ? 11.453 -25.084 8.277 1.00 58.12 97 PRO A C 1
ATOM 804 O O . PRO A 1 97 ? 11.371 -26.179 7.731 1.00 58.12 97 PRO A O 1
ATOM 807 N N . ASP A 1 98 ? 10.404 -24.258 8.347 1.00 55.34 98 ASP A N 1
ATOM 808 C CA . ASP A 1 98 ? 9.066 -24.563 7.825 1.00 55.34 98 ASP A CA 1
ATOM 809 C C . ASP A 1 98 ? 8.851 -23.856 6.472 1.00 55.34 98 ASP A C 1
ATOM 811 O O . ASP A 1 98 ? 8.233 -22.791 6.376 1.00 55.34 98 ASP A O 1
ATOM 815 N N . ALA A 1 99 ? 9.402 -24.439 5.401 1.00 53.00 99 ALA A N 1
ATOM 816 C CA . ALA A 1 99 ? 9.255 -23.941 4.027 1.00 53.00 99 ALA A CA 1
ATOM 817 C C . ALA A 1 99 ? 7.783 -23.891 3.556 1.00 53.00 99 ALA A C 1
ATOM 819 O O . ALA A 1 99 ? 7.452 -23.163 2.620 1.00 53.00 99 ALA A O 1
ATOM 820 N N . THR A 1 100 ? 6.891 -24.618 4.235 1.00 50.81 100 THR A N 1
ATOM 821 C CA . THR A 1 100 ? 5.450 -24.720 3.963 1.00 50.81 100 THR A CA 1
ATOM 822 C C . THR A 1 100 ? 4.623 -23.535 4.474 1.00 50.81 100 THR A C 1
ATOM 824 O O . THR A 1 100 ? 3.508 -23.330 3.999 1.00 50.81 100 THR A O 1
ATOM 827 N N . LYS A 1 101 ? 5.160 -22.702 5.380 1.00 44.97 101 LYS A N 1
ATOM 828 C CA . LYS A 1 101 ? 4.514 -21.458 5.865 1.00 44.97 101 LYS A CA 1
ATOM 829 C C . LYS A 1 101 ? 5.230 -20.191 5.421 1.00 44.97 101 LYS A C 1
ATOM 831 O O . LYS A 1 101 ? 5.087 -19.122 6.022 1.00 44.97 101 LYS A O 1
ATOM 836 N N . MET A 1 102 ? 5.995 -20.296 4.345 1.00 44.78 102 MET A N 1
ATOM 837 C CA . MET A 1 102 ? 6.540 -19.144 3.658 1.00 44.78 102 MET A CA 1
ATOM 838 C C .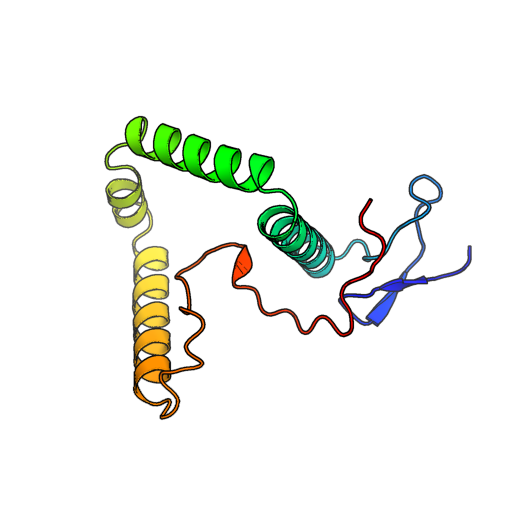 MET A 1 102 ? 5.408 -18.432 2.911 1.00 44.78 102 MET A C 1
ATOM 840 O O . MET A 1 102 ? 5.271 -18.566 1.698 1.00 44.78 102 MET A O 1
ATOM 844 N N . ASP A 1 103 ? 4.611 -17.630 3.629 1.00 48.00 103 ASP A N 1
ATOM 845 C CA . ASP A 1 103 ? 3.949 -16.487 2.999 1.00 48.00 103 ASP A CA 1
ATOM 846 C C . ASP A 1 103 ? 5.073 -15.746 2.276 1.00 48.00 103 ASP A C 1
ATOM 848 O O . ASP A 1 103 ? 6.017 -15.305 2.952 1.00 48.00 103 ASP A O 1
ATOM 852 N N . PRO A 1 104 ? 5.063 -15.665 0.933 1.00 47.00 104 PRO A N 1
ATOM 853 C CA . PRO A 1 104 ? 6.141 -15.020 0.219 1.00 47.00 104 PRO A CA 1
ATOM 854 C C . PRO A 1 104 ? 6.218 -13.631 0.828 1.00 47.00 104 PRO A C 1
ATOM 856 O O . PRO A 1 104 ? 5.233 -12.892 0.815 1.00 47.00 104 PRO A O 1
ATOM 859 N N . VAL A 1 105 ? 7.342 -13.302 1.472 1.00 48.34 105 VAL A N 1
ATOM 860 C CA . VAL A 1 105 ? 7.558 -11.979 2.058 1.00 48.34 105 VAL A CA 1
ATOM 861 C C . VAL A 1 105 ? 7.732 -11.040 0.869 1.00 48.34 105 VAL A C 1
ATOM 863 O O . VAL A 1 105 ? 8.842 -10.674 0.472 1.00 48.34 105 VAL A O 1
ATOM 866 N N . LEU A 1 106 ? 6.598 -10.751 0.231 1.00 49.41 106 LEU A N 1
ATOM 867 C CA . LEU A 1 106 ? 6.472 -10.078 -1.036 1.00 49.41 106 LEU A CA 1
ATOM 868 C C . LEU A 1 106 ? 6.997 -8.680 -0.804 1.00 49.41 106 LEU A C 1
ATOM 870 O O . LEU A 1 106 ? 6.499 -7.904 0.013 1.00 49.41 106 LEU A O 1
ATOM 874 N N . ILE A 1 107 ? 8.078 -8.415 -1.517 1.00 43.41 107 ILE A N 1
ATOM 875 C CA . ILE A 1 107 ? 8.790 -7.155 -1.542 1.00 43.41 107 ILE A CA 1
ATOM 876 C C . ILE A 1 107 ? 7.771 -6.036 -1.746 1.00 43.41 107 ILE A C 1
ATOM 878 O O . ILE A 1 107 ? 7.151 -5.951 -2.801 1.00 43.41 107 ILE A O 1
ATOM 882 N N . ALA A 1 108 ? 7.603 -5.207 -0.713 1.00 44.34 108 ALA A N 1
ATOM 883 C CA . ALA A 1 108 ? 6.881 -3.939 -0.751 1.00 44.34 108 ALA A CA 1
ATOM 884 C C . ALA A 1 108 ? 5.517 -3.970 -1.475 1.00 44.34 108 ALA A C 1
ATOM 886 O O . ALA A 1 108 ? 5.192 -3.043 -2.215 1.00 44.34 108 ALA A O 1
ATOM 887 N N . LYS A 1 109 ? 4.692 -5.001 -1.261 1.00 50.50 109 LYS A N 1
ATOM 888 C CA . LYS A 1 109 ? 3.268 -4.917 -1.618 1.00 50.50 109 LYS A CA 1
ATOM 889 C C . LYS A 1 109 ? 2.480 -4.349 -0.440 1.00 50.50 109 LYS A C 1
ATOM 891 O O . LYS A 1 109 ? 2.725 -4.726 0.702 1.00 50.50 109 LYS A O 1
ATOM 896 N N . MET A 1 110 ? 1.530 -3.450 -0.723 1.00 49.34 110 MET A N 1
ATOM 897 C CA . MET A 1 110 ? 0.627 -2.836 0.272 1.00 49.34 110 MET A CA 1
ATOM 898 C C . MET A 1 110 ? -0.040 -3.866 1.197 1.00 49.34 110 MET A C 1
ATOM 900 O O . MET A 1 110 ? -0.324 -3.567 2.354 1.00 49.34 110 MET A O 1
ATOM 904 N N . GLU A 1 111 ? -0.235 -5.089 0.708 1.00 42.50 111 GLU A N 1
ATOM 905 C CA . GLU A 1 111 ? -0.846 -6.191 1.448 1.00 42.50 111 GLU A CA 1
ATOM 906 C C . GLU A 1 111 ? 0.038 -6.770 2.562 1.00 42.50 111 GLU A C 1
ATOM 908 O O . GLU A 1 111 ? -0.480 -7.327 3.524 1.00 42.50 111 GLU A O 1
ATOM 913 N N . ALA A 1 112 ? 1.360 -6.592 2.495 1.00 43.56 112 ALA A N 1
ATOM 914 C CA . ALA A 1 112 ? 2.313 -7.238 3.400 1.00 43.56 112 ALA A CA 1
ATOM 915 C C . ALA A 1 112 ? 2.470 -6.542 4.767 1.00 43.56 112 ALA A C 1
ATOM 917 O O . ALA A 1 112 ? 3.232 -7.013 5.613 1.00 43.56 112 ALA A O 1
ATOM 918 N N . LEU A 1 113 ? 1.768 -5.427 5.018 1.00 45.22 113 LEU A N 1
ATOM 919 C CA . LEU A 1 113 ? 1.723 -4.821 6.350 1.00 45.22 113 LEU A CA 1
ATOM 920 C C . LEU A 1 113 ? 0.911 -5.725 7.291 1.00 45.22 113 LEU A C 1
ATOM 922 O O . LEU A 1 113 ? -0.309 -5.565 7.414 1.00 45.22 113 LEU A O 1
ATOM 926 N N . LYS A 1 114 ? 1.599 -6.665 7.955 1.00 45.84 114 LYS A N 1
ATOM 927 C CA . LYS A 1 114 ? 1.110 -7.373 9.145 1.00 45.84 114 LYS A CA 1
ATOM 928 C C . LYS A 1 114 ? 0.971 -6.353 10.270 1.00 45.84 114 LYS A C 1
ATOM 930 O O . LYS A 1 114 ? 1.888 -6.113 11.044 1.00 45.84 114 LYS A O 1
ATOM 935 N N . ILE A 1 115 ? -0.170 -5.686 10.295 1.00 45.09 115 ILE A N 1
ATOM 936 C CA . ILE A 1 115 ? -0.635 -4.972 11.477 1.00 45.09 115 ILE A CA 1
ATOM 937 C C . ILE A 1 115 ? -1.342 -6.040 12.303 1.00 45.09 115 ILE A C 1
ATOM 939 O O . ILE A 1 115 ? -2.119 -6.804 11.727 1.00 45.09 115 ILE A O 1
ATOM 943 N N . ASN A 1 116 ? -1.036 -6.132 13.599 1.00 42.81 116 ASN A N 1
ATOM 944 C CA . ASN A 1 116 ? -1.747 -7.004 14.535 1.00 42.81 116 ASN A CA 1
ATOM 945 C C . ASN A 1 116 ? -3.210 -6.552 14.598 1.00 42.81 116 ASN A C 1
ATOM 947 O O . ASN A 1 116 ? -3.599 -5.726 15.415 1.00 42.81 116 ASN A O 1
ATOM 951 N N . ILE A 1 117 ? -4.005 -7.039 13.652 1.00 44.72 117 ILE A N 1
ATOM 952 C CA . ILE A 1 117 ? -5.439 -6.829 13.600 1.00 44.72 117 ILE A CA 1
ATOM 953 C C . ILE A 1 117 ? -6.018 -7.790 14.631 1.00 44.72 117 ILE A C 1
ATOM 955 O O . ILE A 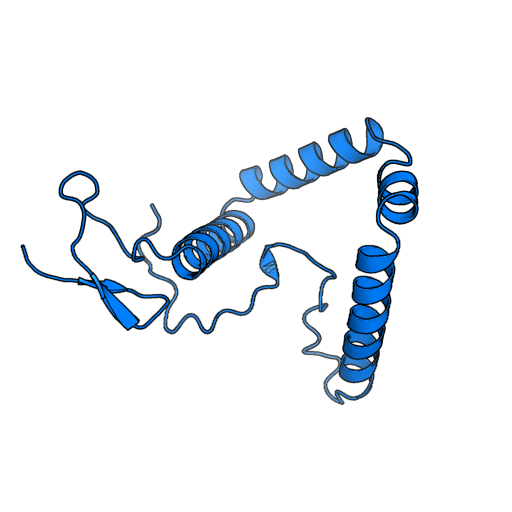1 117 ? -6.062 -8.994 14.401 1.00 44.72 117 ILE A O 1
ATOM 959 N N . ILE A 1 118 ? -6.438 -7.251 15.775 1.00 48.00 118 ILE A N 1
ATOM 960 C CA . ILE A 1 118 ? -7.014 -8.032 16.880 1.00 48.00 118 ILE A CA 1
ATOM 961 C C . ILE A 1 118 ? -8.349 -8.684 16.470 1.00 48.00 118 ILE A C 1
ATOM 963 O O . ILE A 1 118 ? -8.741 -9.679 17.063 1.00 48.00 118 ILE A O 1
ATOM 967 N N . LYS A 1 119 ? -9.009 -8.183 15.416 1.00 43.12 119 LYS A N 1
ATOM 968 C CA . LYS A 1 119 ? -10.094 -8.821 14.648 1.00 43.12 119 LYS A CA 1
ATOM 969 C C . LYS A 1 119 ? -10.337 -7.992 13.387 1.00 43.12 119 LYS A C 1
ATOM 971 O O . LYS A 1 119 ? -10.334 -6.765 13.461 1.00 43.12 119 LYS A O 1
ATOM 976 N N . ILE A 1 120 ? -10.511 -8.636 12.229 1.00 47.88 120 ILE A N 1
ATOM 977 C CA . ILE A 1 120 ? -10.974 -7.943 11.015 1.00 47.88 120 ILE A CA 1
ATOM 978 C C . ILE A 1 120 ? -12.388 -7.438 11.339 1.00 47.88 120 ILE A C 1
ATOM 980 O O . ILE A 1 120 ? -13.234 -8.272 11.662 1.00 47.88 120 ILE A O 1
ATOM 984 N N . PRO A 1 121 ? -12.671 -6.121 11.315 1.00 43.31 121 PRO A N 1
ATOM 985 C CA . PRO A 1 121 ? -14.032 -5.650 11.509 1.00 43.31 121 PRO A CA 1
ATOM 986 C C . PRO A 1 121 ? -14.894 -6.222 10.382 1.00 43.31 121 PRO A C 1
ATOM 988 O O . PRO A 1 121 ? -14.616 -5.974 9.210 1.00 43.31 121 PRO A O 1
ATOM 991 N N . ILE A 1 122 ? -15.920 -6.993 10.750 1.00 47.75 122 ILE A N 1
ATOM 992 C CA . ILE A 1 122 ? -16.913 -7.594 9.837 1.00 47.75 122 ILE A CA 1
ATOM 993 C C . ILE A 1 122 ? -17.684 -6.493 9.081 1.00 47.75 122 ILE A C 1
ATOM 995 O O . ILE A 1 122 ? -18.275 -6.715 8.033 1.00 47.75 122 ILE A O 1
ATOM 999 N N . CYS A 1 123 ? -17.622 -5.261 9.576 1.00 42.62 123 CYS A N 1
ATOM 1000 C CA . CYS A 1 123 ? -18.201 -4.074 8.979 1.00 42.62 123 CYS A CA 1
ATOM 1001 C C . CYS A 1 123 ? -17.250 -3.424 7.960 1.00 42.62 123 CYS A C 1
ATOM 1003 O O . CYS A 1 123 ? -16.770 -2.303 8.145 1.00 42.62 123 CYS A O 1
ATOM 1005 N N . TYR A 1 124 ? -17.011 -4.121 6.851 1.00 39.59 124 TYR A N 1
ATOM 1006 C CA . TYR A 1 124 ? -16.829 -3.443 5.572 1.00 39.59 124 TYR A CA 1
ATOM 1007 C C . TYR A 1 124 ? -18.032 -3.791 4.692 1.00 39.59 124 TYR A C 1
ATOM 1009 O O . TYR A 1 124 ? -18.159 -4.963 4.344 1.00 39.59 124 TYR A O 1
ATOM 1017 N N . PRO A 1 125 ? -18.926 -2.830 4.385 1.00 47.31 125 PRO A N 1
ATOM 1018 C CA . PRO A 1 125 ? -19.898 -3.032 3.318 1.00 47.31 125 PRO A CA 1
ATOM 1019 C C . PRO A 1 125 ? -19.187 -3.254 1.974 1.00 47.31 125 PRO A C 1
ATOM 1021 O O . PRO A 1 125 ? -18.040 -2.759 1.803 1.00 47.31 125 PRO A O 1
#

Foldseek 3Di:
DDWDAALQPRDTDDDDPVDPPDRHDPDPNSVLVVVLLVVLVCCVPPVPSVVVVVVVVVVCCVVCPCVVVVVCVVVVVVVVVLVVVVVVVVVVLVPDPCVVPCPPCPRDDSNNPPRVRVDSPPPDD

pLDDT: mean 79.62, std 18.76, range [39.59, 96.31]

Sequence (125 aa):
MEQILCFYCGDLFDPSPRHKNQTACKKLSCQRAKKAAWQRHKLKTDPIYAANQKSSQQQWIKANAGYWKQYRKKNPEKAERNRISQAMRNRRARSSPDATKMDPVLIAKMEALKINIIKIPICYP

Secondary structure (DSSP, 8-state):
---EE-TTT--EEPPPTT-TT--S-S-HHHHHHHHHHHHHHHHHH-HHHHHHHHHHHHHHHHHTTTHHHHHHHH-HHHHHHHHHHHHHHHHHHHT-S-GGG-----TT-GGG-----SS--S---

Radius of gyration: 18.75 Å; chains: 1; bounding box: 42×38×44 Å